Protein AF-A0ABD5R1D7-F1 (afdb_monomer_lite)

Secondary structure (DSSP, 8-state):
-HHHHHHHHHHHHTTS-TTT----GGGTS-HHHHHHHHTS-TTS-EEEEEETTEEEEEETTSEEEETTEEEEE--

Organism: NCBI:txid1126240

Sequence (75 aa):
MLLDSLIGAIADAKDTEPDELEVALENYVSTAAIRQLDAHERDSWTLQFDLPNHSVRIVGDGAILVDDTMERTFG

InterPro domains:
  IPR040624 Halobacterial output domain 1 [PF18545] (6-67)

Structure (mmCIF, N/CA/C/O backbone):
data_AF-A0ABD5R1D7-F1
#
_entry.id   AF-A0ABD5R1D7-F1
#
loop_
_atom_site.group_PDB
_atom_site.id
_atom_site.type_symbol
_atom_site.label_atom_id
_atom_site.label_alt_id
_atom_site.label_comp_id
_atom_site.label_asym_id
_atom_site.label_entity_id
_atom_site.label_seq_id
_atom_site.pdbx_PDB_ins_code
_atom_site.Cartn_x
_atom_site.Cartn_y
_atom_site.Cartn_z
_atom_site.occupancy
_atom_site.B_iso_or_equiv
_atom_site.auth_seq_id
_atom_site.auth_comp_id
_atom_site.auth_asym_id
_atom_site.auth_atom_id
_atom_site.pdbx_PDB_model_num
ATOM 1 N N . MET A 1 1 ? -1.840 -0.479 -12.800 1.00 76.25 1 MET A N 1
ATOM 2 C CA . MET A 1 1 ? -1.382 0.837 -12.311 1.00 76.25 1 MET A CA 1
ATOM 3 C C . MET A 1 1 ? -1.059 0.671 -10.836 1.00 76.25 1 MET A C 1
ATOM 5 O O . MET A 1 1 ? -1.917 0.178 -10.107 1.00 76.25 1 MET A O 1
ATOM 9 N N . LEU A 1 2 ? 0.166 0.989 -10.413 1.00 85.62 2 LEU A N 1
ATOM 10 C CA . LEU A 1 2 ? 0.680 0.693 -9.064 1.00 85.62 2 LEU A CA 1
ATOM 11 C C . LEU A 1 2 ? -0.255 1.156 -7.934 1.00 85.62 2 LEU A C 1
ATOM 13 O O . LEU A 1 2 ? -0.455 0.435 -6.961 1.00 85.62 2 LEU A O 1
ATOM 17 N N . LEU A 1 3 ? -0.862 2.337 -8.078 1.00 87.50 3 LEU A N 1
ATOM 18 C CA . LEU A 1 3 ? -1.716 2.921 -7.042 1.00 87.50 3 LEU A CA 1
ATOM 19 C C . LEU A 1 3 ? -2.934 2.039 -6.710 1.00 87.50 3 LEU A C 1
ATOM 21 O O . LEU A 1 3 ? -3.222 1.835 -5.537 1.00 87.50 3 LEU A O 1
ATOM 25 N N . ASP A 1 4 ? -3.598 1.463 -7.714 1.00 88.44 4 ASP A N 1
ATOM 26 C CA . ASP A 1 4 ? -4.770 0.601 -7.492 1.00 88.44 4 ASP A CA 1
ATOM 27 C C . ASP A 1 4 ? -4.373 -0.718 -6.819 1.00 88.44 4 ASP A C 1
ATOM 29 O O . ASP A 1 4 ? -5.072 -1.225 -5.945 1.00 88.44 4 ASP A O 1
ATOM 33 N N . SER A 1 5 ? -3.217 -1.270 -7.205 1.00 90.62 5 SER A N 1
ATOM 34 C CA . SER A 1 5 ? -2.679 -2.489 -6.590 1.00 90.62 5 SER A CA 1
ATOM 35 C C . SER A 1 5 ? -2.262 -2.251 -5.140 1.00 90.62 5 SER A C 1
ATOM 37 O O . SER A 1 5 ? -2.472 -3.120 -4.301 1.00 90.62 5 SER A O 1
ATOM 39 N N . LEU A 1 6 ? -1.723 -1.068 -4.838 1.00 89.62 6 LEU A N 1
ATOM 40 C CA . LEU A 1 6 ? -1.363 -0.659 -3.485 1.00 89.62 6 LEU A CA 1
ATOM 41 C C . LEU A 1 6 ? -2.592 -0.521 -2.585 1.00 89.62 6 LEU A C 1
ATOM 43 O O . LEU A 1 6 ? -2.594 -1.062 -1.484 1.00 89.62 6 LEU A O 1
ATOM 47 N N . ILE A 1 7 ? -3.634 0.168 -3.059 1.00 90.75 7 ILE A N 1
ATOM 48 C CA . ILE A 1 7 ? -4.896 0.305 -2.320 1.00 90.75 7 ILE A CA 1
ATOM 49 C C . ILE A 1 7 ? -5.480 -1.084 -2.043 1.00 90.75 7 ILE A C 1
ATOM 51 O O . ILE A 1 7 ? -5.816 -1.384 -0.903 1.00 90.75 7 ILE A O 1
ATOM 55 N N . GLY A 1 8 ? -5.528 -1.951 -3.061 1.00 91.31 8 GLY A N 1
ATOM 56 C CA . GLY A 1 8 ? -6.010 -3.324 -2.908 1.00 91.31 8 GLY A CA 1
ATOM 57 C C . GLY A 1 8 ? -5.210 -4.136 -1.889 1.00 91.31 8 GLY A C 1
ATOM 58 O O . GLY A 1 8 ? -5.806 -4.794 -1.053 1.00 91.31 8 GLY A O 1
ATOM 59 N N . ALA A 1 9 ? -3.877 -4.051 -1.904 1.00 91.75 9 ALA A N 1
ATOM 60 C CA . ALA A 1 9 ? -3.028 -4.765 -0.948 1.00 91.75 9 ALA A CA 1
ATOM 61 C C . ALA A 1 9 ? -3.276 -4.323 0.503 1.00 91.75 9 ALA A C 1
ATOM 63 O O . ALA A 1 9 ? -3.307 -5.143 1.414 1.00 91.75 9 ALA A O 1
ATOM 64 N N . ILE A 1 10 ? -3.463 -3.020 0.723 1.00 90.38 10 ILE A N 1
ATOM 65 C CA . ILE A 1 10 ? -3.754 -2.479 2.056 1.00 90.38 10 ILE A CA 1
ATOM 66 C C . ILE A 1 10 ? -5.155 -2.892 2.515 1.00 90.38 10 ILE A C 1
ATOM 68 O O . ILE A 1 10 ? -5.342 -3.176 3.695 1.00 90.38 10 ILE A O 1
ATOM 72 N N . ALA A 1 11 ? -6.123 -2.912 1.598 1.00 91.69 11 ALA A N 1
ATOM 73 C CA . ALA A 1 11 ? -7.486 -3.356 1.861 1.00 91.69 11 ALA A CA 1
ATOM 74 C C . ALA A 1 11 ? -7.521 -4.844 2.250 1.00 91.69 11 ALA A C 1
ATOM 76 O O . ALA A 1 11 ? -8.072 -5.182 3.294 1.00 91.69 11 ALA A O 1
ATOM 77 N N . ASP A 1 12 ? -6.826 -5.698 1.489 1.00 91.12 12 ASP A N 1
ATOM 78 C CA . ASP A 1 12 ? -6.706 -7.134 1.766 1.00 91.12 12 ASP A CA 1
ATOM 79 C C . ASP A 1 12 ? -6.078 -7.384 3.151 1.00 91.12 12 ASP A C 1
ATOM 81 O O . ASP A 1 12 ? -6.634 -8.123 3.962 1.00 91.12 12 ASP A O 1
ATOM 85 N N . ALA A 1 13 ? -4.982 -6.689 3.481 1.00 90.19 13 ALA A N 1
ATOM 86 C CA . ALA A 1 13 ? -4.325 -6.809 4.787 1.00 90.19 13 ALA A CA 1
ATOM 87 C C . ALA A 1 13 ? -5.182 -6.302 5.965 1.00 90.19 13 ALA A C 1
ATOM 89 O O . ALA A 1 13 ? -4.969 -6.695 7.114 1.00 90.19 13 ALA A O 1
ATOM 90 N N . LYS A 1 14 ? -6.141 -5.411 5.693 1.00 88.56 14 LYS A N 1
ATOM 91 C CA . LYS A 1 14 ? -7.098 -4.879 6.673 1.00 88.56 14 LYS A CA 1
ATOM 92 C C . LYS A 1 14 ? -8.429 -5.635 6.692 1.00 88.56 14 LYS A C 1
ATOM 94 O O . LYS A 1 14 ? -9.271 -5.283 7.514 1.00 88.56 14 LYS A O 1
ATOM 99 N N . ASP A 1 15 ? -8.600 -6.644 5.836 1.00 89.56 15 ASP A N 1
ATOM 100 C CA . ASP A 1 15 ? -9.850 -7.394 5.652 1.00 89.56 15 ASP A CA 1
ATOM 101 C C . ASP A 1 15 ? -11.053 -6.454 5.421 1.00 89.56 15 ASP A C 1
ATOM 103 O O . ASP A 1 15 ? -12.083 -6.517 6.093 1.00 89.56 15 ASP A O 1
ATOM 107 N N . THR A 1 16 ? -10.873 -5.491 4.513 1.00 91.00 16 THR A N 1
ATOM 108 C CA . THR A 1 16 ? -11.870 -4.467 4.163 1.00 91.00 16 THR A CA 1
ATOM 109 C C . THR A 1 16 ? -11.876 -4.220 2.658 1.00 91.00 16 THR A C 1
ATOM 111 O O . THR A 1 16 ? -10.942 -4.613 1.956 1.00 91.00 16 THR A O 1
ATOM 114 N N . GLU A 1 17 ? -12.914 -3.569 2.136 1.00 89.19 17 GLU A N 1
ATOM 115 C CA . GLU A 1 17 ? -12.938 -3.172 0.731 1.00 89.19 17 GLU A CA 1
ATOM 116 C C . GLU A 1 17 ? -12.093 -1.899 0.489 1.00 89.19 17 GLU A C 1
ATOM 118 O O . GLU A 1 17 ? -11.965 -1.042 1.368 1.00 89.19 17 GLU A O 1
ATOM 123 N N . PRO A 1 18 ? -11.498 -1.725 -0.707 1.00 87.44 18 PRO A N 1
ATOM 124 C CA . PRO A 1 18 ? -10.730 -0.529 -1.067 1.00 87.44 18 PRO A CA 1
ATOM 125 C C . PRO A 1 18 ? -11.442 0.804 -0.802 1.00 87.44 18 PRO A C 1
ATOM 127 O O . PRO A 1 18 ? -10.797 1.789 -0.446 1.00 87.44 18 PRO A O 1
ATOM 130 N N . ASP A 1 19 ? -12.757 0.847 -1.004 1.00 86.12 19 ASP A N 1
ATOM 131 C CA . ASP A 1 19 ? -13.617 2.010 -0.785 1.00 86.12 19 ASP A CA 1
ATOM 132 C C . ASP A 1 19 ? -14.068 2.186 0.674 1.00 86.12 19 ASP A C 1
ATOM 134 O O . ASP A 1 19 ? -14.518 3.271 1.044 1.00 86.12 19 ASP A O 1
ATOM 138 N N . GLU A 1 20 ? -13.873 1.168 1.513 1.00 87.06 20 GLU A N 1
ATOM 139 C CA . GLU A 1 20 ? -14.107 1.204 2.960 1.00 87.06 20 GLU A CA 1
ATOM 140 C C . GLU A 1 20 ? -12.847 1.569 3.764 1.00 87.06 20 GLU A C 1
ATOM 142 O O . GLU A 1 20 ? -12.907 1.741 4.983 1.00 87.06 20 GLU A O 1
ATOM 147 N N . LEU A 1 21 ? -11.696 1.738 3.103 1.00 84.56 21 LEU A N 1
ATOM 148 C CA . LEU A 1 21 ? -10.463 2.157 3.762 1.00 84.56 21 LEU A CA 1
ATOM 149 C C . LEU A 1 21 ? -10.630 3.527 4.433 1.00 84.56 21 LEU A C 1
ATOM 151 O O . LEU A 1 21 ? -10.570 4.579 3.798 1.00 84.56 21 LEU A O 1
ATOM 155 N N . GLU A 1 22 ? -10.698 3.527 5.763 1.00 82.88 22 GLU A N 1
ATOM 156 C CA . GLU A 1 22 ? -10.717 4.741 6.593 1.00 82.88 22 GLU A CA 1
ATOM 157 C C . GLU A 1 22 ? -9.345 5.454 6.669 1.00 82.88 22 GLU A C 1
ATOM 159 O O . GLU A 1 22 ? -9.061 6.209 7.602 1.00 82.88 22 GLU A O 1
ATOM 164 N N . VAL A 1 23 ? -8.451 5.211 5.706 1.00 80.44 23 VAL A N 1
ATOM 165 C CA . VAL A 1 23 ? -7.111 5.803 5.641 1.00 80.44 23 VAL A CA 1
ATOM 166 C C . VAL A 1 23 ? -6.895 6.490 4.300 1.00 80.44 23 VAL A C 1
ATOM 168 O O . VAL A 1 23 ? -6.940 5.873 3.240 1.00 80.44 23 VAL A O 1
ATOM 171 N N . ALA A 1 24 ? -6.596 7.785 4.349 1.00 85.19 24 ALA A N 1
ATOM 172 C CA . ALA A 1 24 ? -6.191 8.526 3.165 1.00 85.19 24 ALA A CA 1
ATOM 173 C C . ALA A 1 24 ? -4.684 8.328 2.944 1.00 85.19 24 ALA A C 1
ATOM 175 O O . ALA A 1 24 ? -3.861 8.805 3.732 1.00 85.19 24 ALA A O 1
ATOM 176 N N . LEU A 1 25 ? -4.319 7.587 1.896 1.00 84.25 25 LEU A N 1
ATOM 177 C CA . LEU A 1 25 ? -2.930 7.245 1.562 1.00 84.25 25 LEU A CA 1
ATOM 178 C C . LEU A 1 25 ? -2.034 8.481 1.438 1.00 84.25 25 LEU A C 1
ATOM 180 O O . LEU A 1 25 ? -0.889 8.448 1.884 1.00 84.25 25 LEU A O 1
ATOM 184 N N . GLU A 1 26 ? -2.562 9.585 0.906 1.00 85.62 26 GLU A N 1
ATOM 185 C CA . GLU A 1 26 ? -1.844 10.852 0.755 1.00 85.62 26 GLU A CA 1
ATOM 186 C C . GLU A 1 26 ? -1.323 11.444 2.072 1.00 85.62 26 GLU A C 1
ATOM 188 O O . GLU A 1 26 ? -0.384 12.241 2.045 1.00 85.62 26 GLU A O 1
ATOM 193 N N . ASN A 1 27 ? -1.888 11.043 3.217 1.00 87.12 27 ASN A N 1
ATOM 194 C CA . ASN A 1 27 ? -1.431 11.488 4.534 1.00 87.12 27 ASN A CA 1
ATOM 195 C C . ASN A 1 27 ? -0.140 10.791 4.984 1.00 87.12 27 ASN A C 1
ATOM 197 O O . ASN A 1 27 ? 0.559 11.311 5.852 1.00 87.12 27 ASN A O 1
ATOM 201 N N . TYR A 1 28 ? 0.173 9.627 4.412 1.00 87.94 28 TYR A N 1
ATOM 202 C CA . TYR A 1 28 ? 1.316 8.794 4.805 1.00 87.94 28 TYR A CA 1
ATOM 203 C C . TYR A 1 28 ? 2.370 8.716 3.705 1.00 87.94 28 TYR A C 1
ATOM 205 O O . TYR A 1 28 ? 3.565 8.614 3.978 1.00 87.94 28 TYR A O 1
ATOM 213 N N . VAL A 1 29 ? 1.936 8.792 2.449 1.00 86.88 29 VAL A N 1
ATOM 214 C CA . VAL A 1 29 ? 2.797 8.668 1.281 1.00 86.88 29 VAL A CA 1
ATOM 215 C C . VAL A 1 29 ? 2.294 9.561 0.156 1.00 86.88 29 VAL A C 1
ATOM 217 O O . VAL A 1 29 ? 1.102 9.666 -0.112 1.00 86.88 29 VAL A O 1
ATOM 220 N N . SER A 1 30 ? 3.213 10.212 -0.557 1.00 87.12 30 SER A N 1
ATOM 221 C CA . SER A 1 30 ? 2.834 11.039 -1.701 1.00 87.12 30 SER A CA 1
ATOM 222 C C . SER A 1 30 ? 2.303 10.166 -2.840 1.00 87.12 30 SER A C 1
ATOM 224 O O . SER A 1 30 ? 3.061 9.473 -3.521 1.00 87.12 30 SER A O 1
ATOM 226 N N . THR A 1 31 ? 0.999 10.249 -3.102 1.00 86.12 31 THR A N 1
ATOM 227 C CA . THR A 1 31 ? 0.356 9.577 -4.244 1.00 86.12 31 THR A CA 1
ATOM 228 C C . THR A 1 31 ? 0.927 10.053 -5.581 1.00 86.12 31 THR A C 1
ATOM 230 O O . THR A 1 31 ? 0.998 9.285 -6.540 1.00 86.12 31 THR A O 1
ATOM 233 N N . ALA A 1 32 ? 1.416 11.297 -5.645 1.00 84.19 32 ALA A N 1
ATOM 234 C CA . ALA A 1 32 ? 2.145 11.814 -6.798 1.00 84.19 32 ALA A CA 1
ATOM 235 C C . ALA A 1 32 ? 3.508 11.127 -6.977 1.00 84.19 32 ALA A C 1
ATOM 237 O O . ALA A 1 32 ? 3.875 10.806 -8.105 1.00 84.19 32 ALA A O 1
ATOM 238 N N . ALA A 1 33 ? 4.232 10.855 -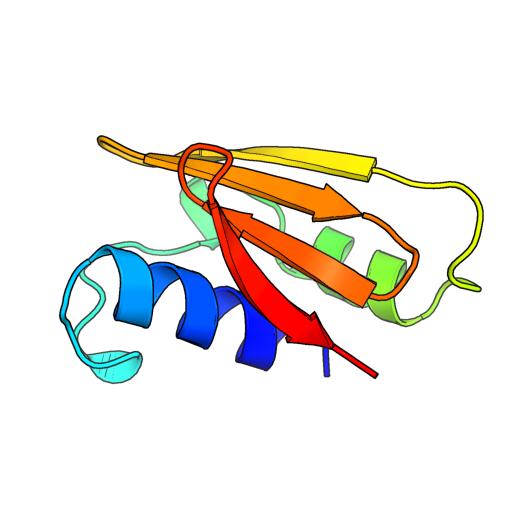5.886 1.00 83.38 33 ALA A N 1
ATOM 239 C CA . ALA A 1 33 ? 5.488 10.108 -5.943 1.00 83.38 33 ALA A CA 1
ATOM 240 C C . ALA A 1 33 ? 5.253 8.655 -6.378 1.00 83.38 33 ALA A C 1
ATOM 242 O O . ALA A 1 33 ? 5.969 8.164 -7.242 1.00 83.38 33 ALA A O 1
ATOM 243 N N . ILE A 1 34 ? 4.201 7.999 -5.875 1.00 85.06 34 ILE A N 1
ATOM 244 C CA . ILE A 1 34 ? 3.814 6.643 -6.307 1.00 85.06 34 ILE A CA 1
ATOM 245 C C . ILE A 1 34 ? 3.562 6.600 -7.822 1.00 85.06 34 ILE A C 1
ATOM 247 O O . ILE A 1 34 ? 4.048 5.704 -8.506 1.00 85.06 34 ILE A O 1
ATOM 251 N N . ARG A 1 35 ? 2.860 7.597 -8.374 1.00 83.56 35 ARG A N 1
ATOM 252 C CA . ARG A 1 35 ? 2.637 7.697 -9.828 1.00 83.56 35 ARG A CA 1
ATOM 253 C C . ARG A 1 35 ? 3.925 7.913 -10.619 1.00 83.56 35 ARG A C 1
ATOM 255 O O . ARG A 1 35 ? 4.033 7.413 -11.732 1.00 83.56 35 ARG A O 1
ATOM 262 N N . GLN A 1 36 ? 4.888 8.655 -10.072 1.00 83.56 36 GLN A N 1
ATOM 263 C CA . GLN A 1 36 ? 6.199 8.807 -10.707 1.00 83.56 36 GLN A CA 1
ATOM 264 C C . GLN A 1 36 ? 6.973 7.487 -10.699 1.00 83.56 36 GLN A C 1
ATOM 266 O O . GLN A 1 36 ? 7.578 7.143 -11.707 1.00 83.56 36 GLN A O 1
ATOM 271 N N . LEU A 1 37 ? 6.907 6.725 -9.606 1.00 82.50 37 LEU A N 1
ATOM 272 C CA . LEU A 1 37 ? 7.559 5.420 -9.491 1.00 82.50 37 LEU A CA 1
ATOM 273 C C . LEU A 1 37 ? 6.969 4.379 -10.455 1.00 82.50 37 LEU A C 1
ATOM 275 O O . LEU A 1 37 ? 7.728 3.619 -11.044 1.00 82.50 37 LEU A O 1
ATOM 279 N N . ASP A 1 38 ? 5.652 4.400 -10.686 1.00 81.62 38 ASP A N 1
ATOM 280 C CA . ASP A 1 38 ? 4.983 3.556 -11.698 1.00 81.62 38 ASP A CA 1
ATOM 281 C C . ASP A 1 38 ? 5.458 3.867 -13.132 1.00 81.62 38 ASP A C 1
ATOM 283 O O . ASP A 1 38 ? 5.421 3.008 -14.007 1.00 81.62 38 ASP A O 1
ATOM 287 N N . ALA A 1 39 ? 5.920 5.100 -13.380 1.00 77.69 39 ALA A N 1
ATOM 288 C CA . ALA A 1 39 ? 6.447 5.534 -14.674 1.00 77.69 39 ALA A CA 1
ATOM 289 C C . ALA A 1 39 ? 7.952 5.253 -14.857 1.00 77.69 39 ALA A C 1
ATOM 291 O O . ALA A 1 39 ? 8.473 5.434 -15.960 1.00 77.69 39 ALA A O 1
ATOM 292 N N . HIS A 1 40 ? 8.658 4.841 -13.801 1.00 74.94 40 HIS A N 1
ATOM 293 C CA . HIS A 1 40 ? 10.076 4.489 -13.852 1.00 74.94 40 HIS A CA 1
ATOM 294 C C . HIS A 1 40 ? 10.269 2.988 -14.111 1.00 74.94 40 HIS A C 1
ATOM 296 O O . HIS A 1 40 ? 9.519 2.153 -13.607 1.00 74.94 40 HIS A O 1
ATOM 302 N N . GLU A 1 41 ? 11.308 2.634 -14.877 1.00 65.94 41 GLU A N 1
ATOM 303 C CA . GLU A 1 41 ? 11.693 1.233 -15.077 1.00 65.94 41 GLU A CA 1
ATOM 304 C C . GLU A 1 41 ? 12.043 0.568 -13.735 1.00 65.94 41 GLU A C 1
ATOM 306 O O . GLU A 1 41 ? 12.705 1.140 -12.864 1.00 65.94 41 GLU A O 1
ATOM 311 N N . ARG A 1 42 ? 11.529 -0.650 -13.581 1.00 66.00 42 ARG A N 1
ATOM 312 C CA . ARG A 1 42 ? 11.171 -1.319 -12.327 1.00 66.00 42 ARG A CA 1
ATOM 313 C C . ARG A 1 42 ? 12.344 -1.787 -11.447 1.00 66.00 42 ARG A C 1
ATOM 315 O O . ARG A 1 42 ? 12.135 -2.273 -10.349 1.00 66.00 42 ARG A O 1
ATOM 322 N N . ASP A 1 43 ? 13.600 -1.576 -11.818 1.00 66.75 43 ASP A N 1
ATOM 323 C CA . ASP A 1 43 ? 14.654 -2.456 -11.285 1.00 66.75 43 ASP A CA 1
ATOM 324 C C . ASP A 1 43 ? 15.499 -1.892 -10.122 1.00 66.75 43 ASP A C 1
ATOM 326 O O . ASP A 1 43 ? 16.430 -2.558 -9.673 1.00 66.75 43 ASP A O 1
ATOM 330 N N . SER A 1 44 ? 15.239 -0.677 -9.613 1.00 74.94 44 SER A N 1
ATOM 331 C CA . SER A 1 44 ? 16.194 -0.022 -8.684 1.00 74.94 44 SER A CA 1
ATOM 332 C C . SER A 1 44 ? 15.624 0.735 -7.484 1.00 74.94 44 SER A C 1
ATOM 334 O O . SER A 1 44 ? 16.388 1.387 -6.771 1.00 74.94 44 SER A O 1
ATOM 336 N N . TRP A 1 45 ? 14.320 0.657 -7.215 1.00 85.31 45 TRP A N 1
ATOM 337 C CA . TRP A 1 45 ? 13.718 1.410 -6.113 1.00 85.31 45 TRP A CA 1
ATOM 338 C C . TRP A 1 45 ? 12.953 0.527 -5.130 1.00 85.31 45 TRP A C 1
ATOM 340 O O . TRP A 1 45 ? 12.453 -0.552 -5.445 1.00 85.31 45 TRP A O 1
ATOM 350 N N . THR A 1 46 ? 12.879 1.004 -3.893 1.00 87.44 46 THR A N 1
ATOM 351 C CA . THR A 1 46 ? 12.023 0.447 -2.850 1.00 87.44 46 THR A CA 1
ATOM 352 C C . THR A 1 46 ? 11.396 1.612 -2.108 1.00 87.44 46 THR A C 1
ATOM 354 O O . THR A 1 46 ? 12.100 2.535 -1.696 1.00 87.44 46 THR A O 1
ATOM 357 N N . LEU A 1 47 ? 10.076 1.584 -1.957 1.00 88.69 47 LEU A N 1
ATOM 358 C CA . LEU A 1 47 ? 9.330 2.549 -1.162 1.00 88.69 47 LEU A CA 1
ATOM 359 C C . LEU A 1 47 ? 8.813 1.840 0.084 1.00 88.69 47 LEU A C 1
ATOM 361 O O . LEU A 1 47 ? 8.153 0.813 -0.033 1.00 88.69 47 LEU A O 1
ATOM 365 N N . GLN A 1 48 ? 9.096 2.382 1.263 1.00 91.38 48 GLN A N 1
ATOM 366 C CA . GLN A 1 48 ? 8.555 1.872 2.519 1.00 91.38 48 GLN A CA 1
ATOM 367 C C . GLN A 1 48 ? 7.940 3.022 3.311 1.00 91.38 48 GLN A C 1
ATOM 369 O O . GLN A 1 48 ? 8.548 4.088 3.420 1.00 91.38 48 GLN A O 1
ATOM 374 N N . PHE A 1 49 ? 6.738 2.809 3.835 1.00 91.00 49 PHE A N 1
ATOM 375 C CA . PHE A 1 49 ? 6.029 3.766 4.678 1.00 91.00 49 PHE A CA 1
ATOM 376 C C . PHE A 1 49 ? 5.122 3.032 5.665 1.00 91.00 49 PHE A C 1
ATOM 378 O O . PHE A 1 49 ? 4.686 1.912 5.407 1.00 91.00 49 PHE A O 1
ATOM 385 N N . ASP A 1 50 ? 4.826 3.683 6.785 1.00 90.75 50 ASP A N 1
ATOM 386 C CA . ASP A 1 50 ? 3.997 3.108 7.838 1.00 90.75 50 ASP A CA 1
ATOM 387 C C . ASP A 1 50 ? 2.591 3.715 7.816 1.00 90.75 50 ASP A C 1
ATOM 389 O O . ASP A 1 50 ? 2.405 4.929 7.699 1.00 90.75 50 ASP A O 1
ATOM 393 N N . LEU A 1 51 ? 1.600 2.843 7.950 1.00 87.38 51 LEU A N 1
ATOM 394 C CA . LEU A 1 51 ? 0.198 3.150 8.192 1.00 87.38 51 LEU A CA 1
ATOM 395 C C . LEU A 1 51 ? -0.136 2.862 9.664 1.00 87.38 5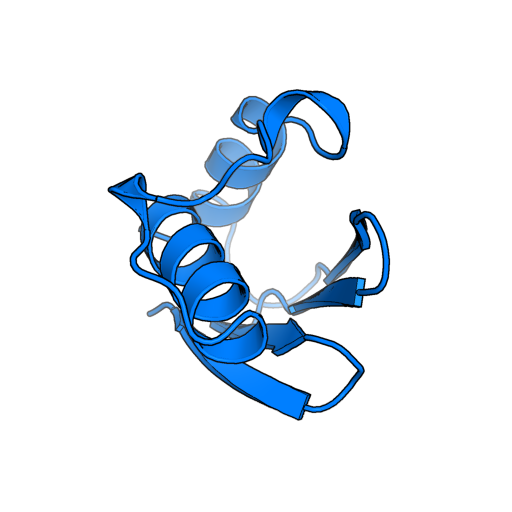1 LEU A C 1
ATOM 397 O O . LEU A 1 51 ? 0.621 2.186 10.366 1.00 87.38 51 LEU A O 1
ATOM 401 N N . PRO A 1 52 ? -1.297 3.313 10.167 1.00 86.25 52 PRO A N 1
ATOM 402 C CA . PRO A 1 52 ? -1.764 2.885 11.474 1.00 86.25 52 PRO A CA 1
ATOM 403 C C . PRO A 1 52 ? -1.889 1.358 11.505 1.00 86.25 52 PRO A C 1
ATOM 405 O O . PRO A 1 52 ? -2.706 0.783 10.779 1.00 86.25 52 PRO A O 1
ATOM 408 N N . ASN A 1 53 ? -1.081 0.738 12.367 1.00 84.56 53 ASN A N 1
ATOM 409 C CA . ASN A 1 53 ? -0.999 -0.702 12.624 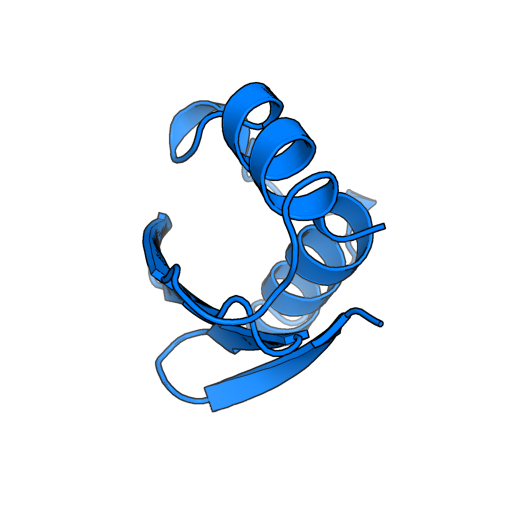1.00 84.56 53 ASN A CA 1
ATOM 410 C C . ASN A 1 53 ? -0.422 -1.573 11.497 1.00 84.56 53 ASN A C 1
ATOM 412 O O . ASN A 1 53 ? -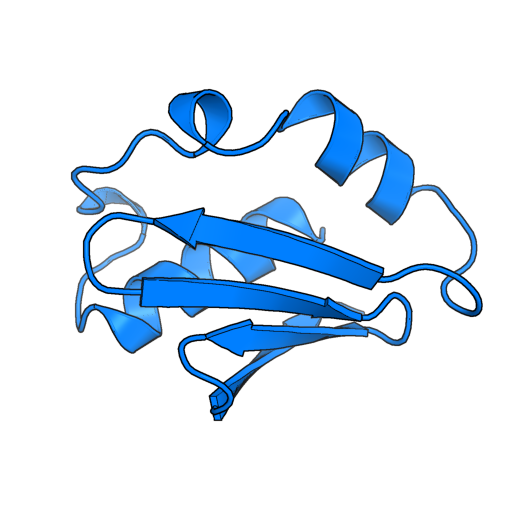0.413 -2.784 11.676 1.00 84.56 53 ASN A O 1
ATOM 416 N N . HIS A 1 54 ? 0.073 -0.990 10.398 1.00 88.12 54 HIS A N 1
ATOM 417 C CA . HIS A 1 54 ? 0.666 -1.759 9.299 1.00 88.12 54 HIS A CA 1
ATOM 418 C C . HIS A 1 54 ? 1.893 -1.065 8.713 1.00 88.12 54 HIS A C 1
ATOM 420 O O . HIS A 1 54 ? 1.916 0.160 8.608 1.00 88.12 54 HIS A O 1
ATOM 426 N N . SER A 1 55 ? 2.878 -1.830 8.256 1.00 91.75 55 SER A N 1
ATOM 427 C CA . SER A 1 55 ? 3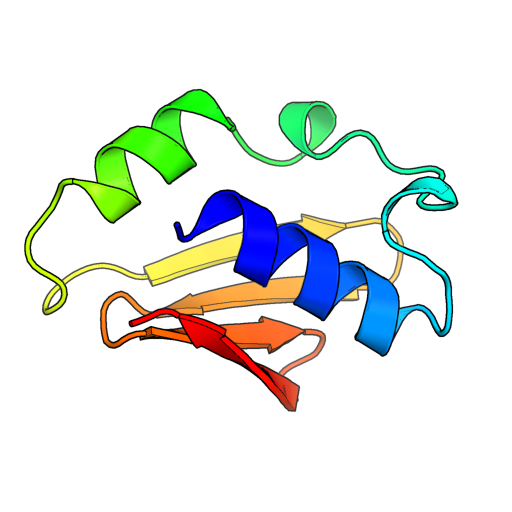.990 -1.317 7.449 1.00 91.75 55 SER A CA 1
ATOM 428 C C . SER A 1 55 ? 3.833 -1.759 6.002 1.00 91.75 55 SER A C 1
ATOM 430 O O . SER A 1 55 ? 3.553 -2.924 5.738 1.00 91.75 55 SER A O 1
ATOM 432 N N . VAL A 1 56 ? 4.017 -0.845 5.053 1.00 92.44 56 VAL A N 1
ATOM 433 C CA . VAL A 1 56 ? 3.867 -1.129 3.624 1.00 92.44 56 VAL A CA 1
ATOM 434 C C . VAL A 1 56 ? 5.210 -0.971 2.929 1.00 92.44 56 VAL A C 1
ATOM 436 O O . VAL A 1 56 ? 5.858 0.072 3.038 1.00 92.44 56 VAL A O 1
ATOM 439 N N . ARG A 1 57 ? 5.621 -1.995 2.176 1.00 93.06 57 ARG A N 1
ATOM 440 C CA . ARG A 1 57 ? 6.829 -1.992 1.345 1.00 93.06 57 ARG A CA 1
ATOM 441 C C . ARG A 1 57 ? 6.472 -2.320 -0.096 1.00 93.06 57 ARG A C 1
ATOM 443 O O . ARG A 1 57 ? 5.836 -3.326 -0.377 1.00 93.06 57 ARG A O 1
ATOM 450 N N . ILE A 1 58 ? 6.944 -1.495 -1.016 1.00 89.94 58 ILE A N 1
ATOM 451 C CA . ILE A 1 58 ? 6.797 -1.680 -2.454 1.00 89.94 58 ILE A CA 1
ATOM 452 C C . ILE A 1 58 ? 8.193 -1.817 -3.042 1.00 89.94 58 ILE A C 1
ATOM 454 O O . ILE A 1 58 ? 9.038 -0.941 -2.841 1.00 89.94 58 ILE A O 1
ATOM 458 N N . VAL A 1 59 ? 8.433 -2.904 -3.761 1.00 88.25 59 VAL A N 1
ATOM 459 C CA . VAL A 1 59 ? 9.676 -3.138 -4.492 1.00 88.25 59 VAL A CA 1
ATOM 460 C C . VAL A 1 59 ? 9.410 -2.846 -5.962 1.00 88.25 59 VAL A C 1
ATOM 462 O O . VAL A 1 59 ? 8.351 -3.185 -6.493 1.00 88.25 59 VAL A O 1
ATOM 465 N N . GLY A 1 60 ? 10.353 -2.165 -6.614 1.00 81.94 60 GLY A N 1
ATOM 466 C CA . GLY A 1 60 ? 10.191 -1.752 -8.003 1.00 81.94 60 GLY A CA 1
ATOM 467 C C . GLY A 1 60 ? 9.895 -2.917 -8.948 1.00 81.94 60 GLY A C 1
ATOM 468 O O . GLY A 1 60 ? 9.180 -2.710 -9.921 1.00 81.94 60 GLY A O 1
ATOM 469 N N . ASP A 1 61 ? 10.357 -4.130 -8.624 1.00 80.25 61 ASP A N 1
ATOM 470 C CA . ASP A 1 61 ? 10.149 -5.367 -9.389 1.00 80.25 61 ASP A CA 1
ATOM 471 C C . ASP A 1 61 ? 8.682 -5.831 -9.468 1.00 80.25 61 ASP A C 1
ATOM 473 O O . ASP A 1 61 ? 8.374 -6.806 -10.155 1.00 80.25 61 ASP A O 1
ATOM 477 N N . GLY A 1 62 ? 7.772 -5.115 -8.805 1.00 82.88 62 GLY A N 1
ATOM 478 C CA . GLY A 1 62 ? 6.340 -5.360 -8.851 1.00 82.88 62 GLY A CA 1
ATOM 479 C C . GLY A 1 62 ? 5.768 -5.902 -7.546 1.00 82.88 62 GLY A C 1
ATOM 480 O O . GLY A 1 62 ? 4.560 -6.101 -7.482 1.00 82.88 62 GLY A O 1
ATOM 481 N N . ALA A 1 63 ? 6.566 -6.155 -6.505 1.00 89.12 63 ALA A N 1
ATOM 482 C CA . ALA A 1 63 ? 6.056 -6.694 -5.242 1.00 89.12 63 ALA A CA 1
ATOM 483 C C . ALA A 1 63 ? 5.479 -5.614 -4.306 1.00 89.12 63 ALA A C 1
ATOM 485 O O . ALA A 1 63 ? 6.123 -4.595 -4.048 1.00 89.12 63 ALA A O 1
ATOM 486 N N . ILE A 1 64 ? 4.296 -5.869 -3.732 1.00 91.25 64 ILE A N 1
ATOM 487 C CA . ILE A 1 64 ? 3.696 -5.078 -2.645 1.00 91.25 64 ILE A CA 1
ATOM 488 C C . ILE A 1 64 ? 3.555 -5.971 -1.416 1.00 91.25 64 ILE A C 1
ATOM 490 O O . ILE A 1 64 ? 2.869 -6.995 -1.452 1.00 91.25 64 ILE A O 1
ATOM 494 N N . LEU A 1 65 ? 4.209 -5.569 -0.332 1.00 93.31 65 LEU A N 1
ATOM 495 C CA . LEU A 1 65 ? 4.199 -6.254 0.946 1.00 93.31 65 LEU A CA 1
ATOM 496 C C . LEU A 1 65 ? 3.520 -5.380 2.001 1.00 93.31 65 LEU A C 1
ATOM 498 O O . LEU A 1 65 ? 3.823 -4.189 2.097 1.00 93.31 65 LEU A O 1
ATOM 502 N N . VAL A 1 66 ? 2.660 -5.984 2.814 1.00 92.31 66 VAL A N 1
ATOM 503 C CA . VAL A 1 66 ? 2.091 -5.385 4.023 1.00 92.31 66 VAL A CA 1
ATOM 504 C C . VAL A 1 66 ? 2.498 -6.253 5.208 1.00 92.31 66 VAL A C 1
ATOM 506 O O . VAL A 1 66 ? 2.359 -7.470 5.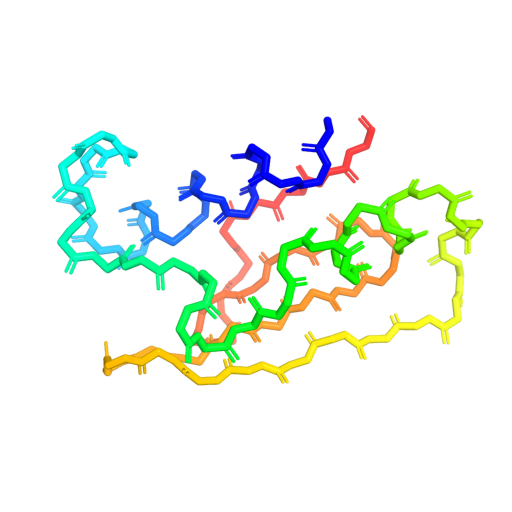157 1.00 92.31 66 VAL A O 1
ATOM 509 N N . ASP A 1 67 ? 3.086 -5.651 6.240 1.00 91.94 67 ASP A N 1
ATOM 510 C CA . ASP A 1 67 ? 3.615 -6.359 7.416 1.00 91.94 67 ASP A CA 1
ATOM 511 C C . ASP A 1 67 ? 4.561 -7.516 7.047 1.00 91.94 67 ASP A C 1
ATOM 513 O O . ASP A 1 67 ? 4.473 -8.626 7.569 1.00 91.94 67 ASP A O 1
ATOM 517 N N . ASP A 1 68 ? 5.450 -7.250 6.081 1.00 88.38 68 ASP A N 1
ATOM 518 C CA . ASP A 1 68 ? 6.386 -8.211 5.474 1.00 88.38 68 ASP A CA 1
ATOM 519 C C . ASP A 1 68 ? 5.719 -9.426 4.776 1.00 88.38 68 ASP A C 1
ATOM 521 O O . ASP A 1 68 ? 6.417 -10.333 4.314 1.00 88.38 68 ASP A O 1
ATOM 525 N N . THR A 1 69 ? 4.393 -9.421 4.609 1.00 90.69 69 THR A N 1
ATOM 526 C CA . THR A 1 69 ? 3.628 -10.419 3.845 1.00 90.69 69 THR A CA 1
ATOM 527 C C . THR A 1 69 ? 3.333 -9.890 2.446 1.00 90.69 69 THR A C 1
ATOM 529 O O . THR A 1 69 ? 2.887 -8.760 2.282 1.00 90.69 69 THR A O 1
ATOM 532 N N . MET A 1 70 ? 3.619 -10.678 1.405 1.00 89.31 70 MET A N 1
ATOM 533 C CA . MET A 1 70 ? 3.298 -10.294 0.026 1.00 89.31 70 MET A CA 1
ATOM 534 C C . MET A 1 70 ? 1.791 -10.425 -0.209 1.00 89.31 70 MET A C 1
ATOM 536 O O . MET A 1 70 ? 1.285 -11.538 -0.322 1.00 89.31 70 MET A O 1
ATOM 540 N N . GLU A 1 71 ? 1.114 -9.288 -0.340 1.00 90.38 71 GLU A N 1
ATOM 541 C CA . GLU A 1 71 ? -0.331 -9.229 -0.582 1.00 90.38 71 GLU A CA 1
ATOM 542 C C . GLU A 1 71 ? -0.640 -9.224 -2.079 1.00 90.38 71 GLU A C 1
ATOM 544 O O . GLU A 1 71 ? -1.510 -9.947 -2.564 1.00 90.38 71 GLU A O 1
ATOM 549 N N . ARG A 1 72 ? 0.098 -8.417 -2.855 1.00 87.81 72 ARG A N 1
ATOM 550 C CA . ARG A 1 72 ? -0.153 -8.248 -4.292 1.00 87.81 72 ARG A CA 1
ATOM 551 C C . ARG A 1 72 ? 1.113 -8.026 -5.097 1.00 87.81 72 ARG A C 1
ATOM 553 O O . ARG A 1 72 ? 2.162 -7.643 -4.582 1.00 87.81 72 ARG A O 1
ATOM 560 N N . THR A 1 73 ? 0.968 -8.217 -6.404 1.00 84.25 73 THR A N 1
ATOM 561 C CA . THR A 1 73 ? 1.944 -7.791 -7.407 1.00 84.25 73 THR A CA 1
ATOM 562 C C . THR A 1 73 ? 1.319 -6.800 -8.388 1.00 84.25 73 THR A C 1
ATOM 564 O O . THR A 1 73 ? 0.128 -6.886 -8.690 1.00 84.25 73 THR A O 1
ATOM 567 N N . PHE A 1 74 ? 2.113 -5.845 -8.875 1.00 75.94 74 PHE A N 1
ATOM 568 C CA . PHE A 1 74 ? 1.720 -4.871 -9.894 1.00 75.94 74 PHE A CA 1
ATOM 569 C C . PHE A 1 74 ? 2.622 -5.017 -11.129 1.00 75.94 74 PHE A C 1
ATOM 571 O O . PHE A 1 74 ? 3.843 -4.921 -11.034 1.00 75.94 74 PHE A O 1
ATOM 578 N N . GLY A 1 75 ? 2.012 -5.264 -12.293 1.00 66.50 75 GLY A N 1
ATOM 579 C CA . GLY A 1 75 ? 2.686 -5.509 -13.575 1.00 66.50 75 GLY A CA 1
ATOM 580 C C . GLY A 1 75 ? 1.969 -4.820 -14.716 1.00 66.50 75 GLY A C 1
ATOM 581 O O . GLY A 1 75 ? 0.750 -5.060 -14.848 1.00 66.50 75 GLY A O 1
#

Radius of gyration: 11.31 Å; chains: 1; bounding box: 30×22×28 Å

Foldseek 3Di:
DQVVQQLQLVCVVVVHDSVPPPDDVCVWDPPVVSVVLVVDQQADDKDWTDDVVWIWIDHSVFFIDINNHTRGGDD

pLDDT: mean 85.8, std 6.3, range [65.94, 93.31]